Protein AF-A0A4R5UXA6-F1 (afdb_monomer)

InterPro domains:
  IPR000971 Globin [PF00042] (23-125)
  IPR000971 Globin [PS01033] (1-131)
  IPR009050 Globin-like superfamily [SSF46458] (7-128)
  IPR012292 Globin/Protoglobin [G3DSA:1.10.490.10] (4-131)
  IPR044399 Myoglobin-like, M family globin domain [cd01040] (6-126)

Mean predicted aligned error: 4.33 Å

Foldseek 3Di:
DPDLVLLVCLVVLLVLLLQLLVQLVVQLCVLPVVCVVVCPPVVVVVSVVSSVVLSQLSVCLVPPVSLLVSLVVVLVVCVVVVQALVSLVSSLVSSLRSLCVRCVVPDDPVNSVSSNVSSVVSSVSNSVVRD

Secondary structure (DSSP, 8-state):
----HHHHTHHHHHHHHHHHHHHHHHHHHHH-GGGGGGT-TTHHHHHHHHHHHHHHHHHTTT-HHHHHHHHHHHHHHHHTTT--HHHHHHHHHHHHHHHHHHHTTTS-HHHHHHHHHHHHHHHHHHHHT--

Solvent-accessible surface area (backbone atoms only — not comparable to full-atom values): 7141 Å² total; per-residue (Å²): 130,84,73,55,67,56,59,75,43,42,66,62,51,63,73,36,20,64,58,29,31,52,39,20,51,55,40,31,40,70,78,42,56,77,60,55,74,80,40,67,93,54,41,72,59,49,38,52,56,48,26,52,48,56,51,53,51,43,76,29,61,92,37,69,68,55,43,50,52,50,23,54,54,51,42,62,63,37,50,80,72,71,59,46,41,69,54,43,55,49,46,44,54,14,45,44,55,11,50,53,77,60,38,60,91,81,40,54,72,68,58,48,54,50,52,46,51,54,52,49,51,38,40,52,49,28,30,69,74,58,112

Sequence (131 aa):
MLTNDLCETLPLVFQNKARIADRFYQAMFRLAPETRAHFGGGFGEQKSVFAMLIVKIAQSAGNPDALEQIARHMVEVHRRHGISAADFRIAGRALREALESSLSEGLTVRQLARWTRVADTLIQRMIALSD

Organism: NCBI:txid2547397

Nearest PDB structures (foldseek):
  7dih-assembly2_B  TM=8.035E-01  e=3.024E-04  Aquifex aeolicus VF5
  3s1i-assembly1_A  TM=8.471E-01  e=6.696E-04  Methylacidiphilum infernorum V4
  7ohd-assembly2_B  TM=8.146E-01  e=6.063E-04  Mus musculus
  4mpm-assembly1_A  TM=7.819E-01  e=1.101E-03  Homo sapiens
  4hrr-assembly2_H  TM=6.651E-01  e=1.137E-02  Anadara inaequivalvis

Radius of gyration: 14.23 Å; Cα contacts (8 Å, |Δi|>4): 128; chains: 1; bounding box: 46×22×37 Å

pLDDT: mean 87.53, std 10.02, range [33.22, 96.62]

Structure (mmCIF, N/CA/C/O backbone):
data_AF-A0A4R5UXA6-F1
#
_entry.id   AF-A0A4R5UXA6-F1
#
loop_
_atom_site.group_PDB
_atom_site.id
_atom_site.type_symbol
_atom_site.label_atom_id
_atom_site.label_alt_id
_atom_site.label_comp_id
_atom_site.label_asym_id
_atom_site.label_entity_id
_atom_site.label_seq_id
_atom_site.pdbx_PDB_ins_code
_atom_site.Cartn_x
_atom_site.Cartn_y
_atom_site.Cartn_z
_atom_site.occupancy
_atom_site.B_iso_or_equiv
_atom_site.auth_seq_id
_atom_site.auth_comp_id
_atom_site.auth_asym_id
_atom_site.auth_atom_id
_atom_site.pdbx_PDB_model_num
ATOM 1 N N . MET A 1 1 ? -26.635 5.297 6.207 1.00 33.22 1 MET A N 1
ATOM 2 C CA . MET A 1 1 ? -25.353 5.871 5.748 1.00 33.22 1 MET A CA 1
ATOM 3 C C . MET A 1 1 ? -24.263 4.953 6.275 1.00 33.22 1 MET A C 1
ATOM 5 O O . MET A 1 1 ? -24.144 4.851 7.487 1.00 33.22 1 MET A O 1
ATOM 9 N N . LEU A 1 2 ? -23.582 4.176 5.426 1.00 40.97 2 LEU A N 1
ATOM 10 C CA . LEU A 1 2 ? -22.443 3.378 5.893 1.00 40.97 2 LEU A CA 1
ATOM 11 C C . LEU A 1 2 ? -21.360 4.381 6.286 1.00 40.97 2 LEU A C 1
ATOM 13 O O . LEU A 1 2 ? -20.796 5.036 5.411 1.00 40.97 2 LEU A O 1
ATOM 17 N N . THR A 1 3 ? -21.122 4.563 7.583 1.00 47.19 3 THR A N 1
ATOM 18 C CA . THR A 1 3 ? -19.903 5.222 8.043 1.00 47.19 3 THR A CA 1
ATOM 19 C C . THR A 1 3 ? -18.741 4.531 7.349 1.00 47.19 3 THR A C 1
ATOM 21 O O . THR A 1 3 ? -18.640 3.299 7.326 1.00 47.19 3 THR A O 1
ATOM 24 N N . ASN A 1 4 ? -17.901 5.316 6.681 1.00 66.56 4 ASN A N 1
ATOM 25 C CA . ASN A 1 4 ? -16.700 4.775 6.086 1.00 66.56 4 ASN A CA 1
ATOM 26 C C . ASN A 1 4 ? -15.747 4.450 7.239 1.00 66.56 4 ASN A C 1
ATOM 28 O O . ASN A 1 4 ? -14.958 5.304 7.618 1.00 66.56 4 ASN A O 1
ATOM 32 N N . ASP A 1 5 ? -15.852 3.255 7.830 1.00 74.00 5 ASP A N 1
ATOM 33 C CA . ASP A 1 5 ? -15.104 2.892 9.049 1.00 74.00 5 ASP A CA 1
ATOM 34 C C . ASP A 1 5 ? -13.580 3.060 8.897 1.00 74.00 5 ASP A C 1
ATOM 36 O O . ASP A 1 5 ? -12.873 3.250 9.878 1.00 74.00 5 ASP A O 1
ATOM 40 N N . LEU A 1 6 ? -13.074 3.083 7.660 1.00 77.94 6 LEU A N 1
ATOM 41 C CA . LEU A 1 6 ? -11.680 3.352 7.339 1.00 77.94 6 LEU A CA 1
ATOM 42 C C . LEU A 1 6 ? -11.318 4.822 7.559 1.00 77.94 6 LEU A C 1
ATOM 44 O O . LEU A 1 6 ? -10.214 5.098 8.026 1.00 77.94 6 LEU A O 1
ATOM 48 N N . CYS A 1 7 ? -12.240 5.758 7.318 1.00 79.31 7 CYS A N 1
ATOM 49 C CA . CYS A 1 7 ? -12.041 7.164 7.666 1.00 79.31 7 CYS A CA 1
ATOM 50 C C . CYS A 1 7 ? -11.817 7.342 9.171 1.00 79.31 7 CYS A C 1
ATOM 52 O O . CYS A 1 7 ? -10.964 8.128 9.571 1.00 79.31 7 CYS A O 1
ATOM 54 N N . GLU A 1 8 ? -12.524 6.583 10.010 1.00 83.94 8 GLU A N 1
ATOM 55 C CA . GLU A 1 8 ? -12.351 6.630 11.470 1.00 83.94 8 GLU A CA 1
ATOM 56 C C . GLU A 1 8 ? -10.962 6.123 11.892 1.00 83.94 8 GLU A C 1
ATOM 58 O O . GLU A 1 8 ? -10.406 6.575 12.889 1.00 83.94 8 GLU A O 1
ATOM 63 N N . THR A 1 9 ? -10.350 5.245 11.090 1.00 87.75 9 THR A N 1
ATOM 64 C CA . THR A 1 9 ? -8.985 4.745 11.322 1.00 87.75 9 THR A CA 1
ATOM 65 C C . THR A 1 9 ? -7.877 5.666 10.802 1.00 87.75 9 THR A C 1
ATOM 67 O O . THR A 1 9 ? -6.702 5.409 11.073 1.00 87.75 9 THR A O 1
ATOM 70 N N . LEU A 1 10 ? -8.215 6.745 10.077 1.00 85.06 10 LEU A N 1
ATOM 71 C CA . LEU A 1 10 ? -7.238 7.664 9.476 1.00 85.06 10 LEU A CA 1
ATOM 72 C C . LEU A 1 10 ? -6.209 8.204 10.475 1.00 85.06 10 LEU A C 1
ATOM 74 O O . LEU A 1 10 ? -5.025 8.183 10.131 1.00 85.06 10 LEU A O 1
ATOM 78 N N . PRO A 1 11 ? -6.584 8.657 11.691 1.00 88.81 11 PRO A N 1
ATOM 79 C CA . PRO A 1 11 ? -5.605 9.168 12.643 1.00 88.81 11 PRO A CA 1
ATOM 80 C C . PRO A 1 11 ? -4.575 8.106 13.040 1.00 88.81 11 PRO A C 1
ATOM 82 O O . PRO A 1 11 ? -3.378 8.387 13.037 1.00 88.81 11 PRO A O 1
ATOM 85 N N . LEU A 1 12 ? -5.018 6.871 13.301 1.00 89.94 12 LEU A N 1
ATOM 86 C CA . LEU A 1 12 ? -4.130 5.762 13.657 1.00 89.94 12 LEU A CA 1
ATOM 87 C C . LEU A 1 12 ? -3.186 5.413 12.500 1.00 89.94 12 LEU A C 1
ATOM 89 O O . LEU A 1 12 ? -1.983 5.235 12.702 1.00 89.94 12 LEU A O 1
ATOM 93 N N . VAL A 1 13 ? -3.714 5.337 11.279 1.00 87.69 13 VAL A N 1
ATOM 94 C CA . VAL A 1 13 ? -2.914 5.033 10.084 1.00 87.69 13 VAL A CA 1
ATOM 95 C C . VAL A 1 13 ? -1.900 6.143 9.822 1.00 87.69 13 VAL A C 1
ATOM 97 O O . VAL A 1 13 ? -0.735 5.866 9.544 1.00 87.69 13 VAL A O 1
ATOM 100 N N . PHE A 1 14 ? -2.299 7.405 9.985 1.00 86.00 14 PHE A N 1
ATOM 101 C CA . PHE A 1 14 ? -1.406 8.549 9.846 1.00 86.00 14 PHE A CA 1
ATOM 102 C C . PHE A 1 14 ? -0.289 8.557 10.900 1.00 86.00 14 PHE A C 1
ATOM 104 O O . PHE A 1 14 ? 0.859 8.876 10.574 1.00 86.00 14 PHE A O 1
ATOM 111 N N . GLN A 1 15 ? -0.596 8.194 12.149 1.00 90.50 15 GLN A N 1
ATOM 112 C CA . GLN A 1 15 ? 0.398 8.045 13.218 1.00 90.50 15 GLN A CA 1
ATOM 113 C C . GLN A 1 15 ? 1.396 6.920 12.908 1.00 90.50 15 GLN A C 1
ATOM 115 O O . GLN A 1 15 ? 2.591 7.074 13.145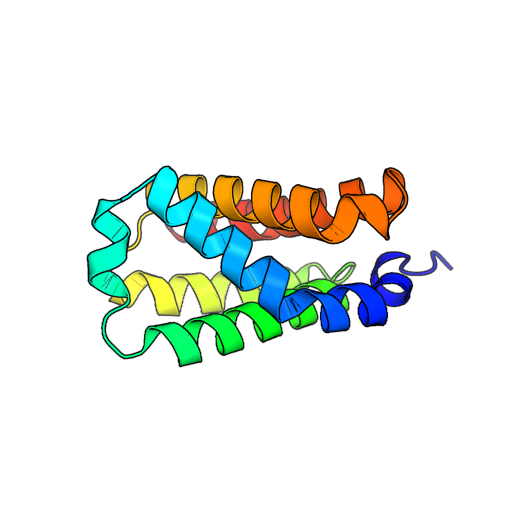 1.00 90.50 15 GLN A O 1
ATOM 120 N N . ASN A 1 16 ? 0.930 5.826 12.298 1.00 91.50 16 ASN A N 1
ATOM 121 C CA . ASN A 1 16 ? 1.753 4.658 11.979 1.00 91.50 16 ASN A CA 1
ATOM 122 C C . ASN A 1 16 ? 2.376 4.683 10.573 1.00 91.50 16 ASN A C 1
ATOM 124 O O . ASN A 1 16 ? 3.088 3.751 10.212 1.00 91.50 16 ASN A O 1
ATOM 128 N N . LYS A 1 17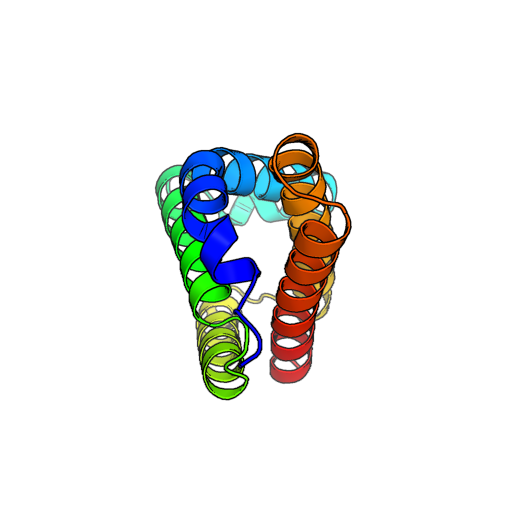 ? 2.172 5.736 9.772 1.00 88.25 17 LYS A N 1
ATOM 129 C CA . LYS A 1 17 ? 2.577 5.779 8.352 1.00 88.25 17 LYS A CA 1
ATOM 130 C C . LYS A 1 17 ? 4.065 5.481 8.106 1.00 88.25 17 LYS A C 1
ATOM 132 O O . LYS A 1 17 ? 4.397 4.775 7.158 1.00 88.25 17 LYS A O 1
ATOM 137 N N . ALA A 1 18 ? 4.951 5.961 8.983 1.00 88.69 18 ALA A N 1
ATOM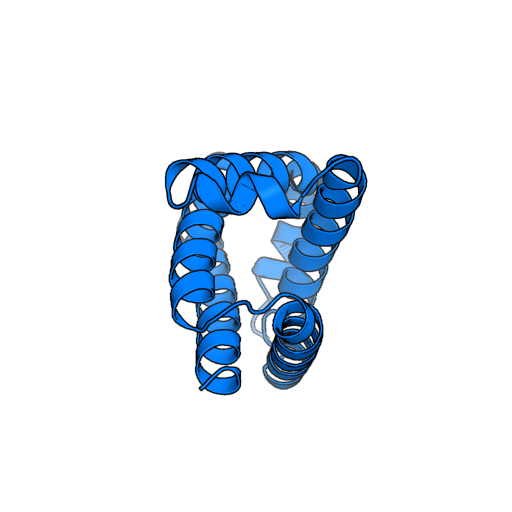 138 C CA . ALA A 1 18 ? 6.387 5.693 8.895 1.00 88.69 18 ALA A CA 1
ATOM 139 C C . ALA A 1 18 ? 6.707 4.223 9.212 1.00 88.69 18 ALA A C 1
ATOM 141 O O . ALA A 1 18 ? 7.422 3.573 8.455 1.00 88.69 18 ALA A O 1
ATOM 142 N N . ARG A 1 19 ? 6.089 3.670 10.266 1.00 92.12 19 ARG A N 1
ATOM 143 C CA . ARG A 1 19 ? 6.191 2.246 10.623 1.00 92.12 19 ARG A CA 1
ATOM 144 C C . ARG A 1 19 ? 5.684 1.353 9.487 1.00 92.12 19 ARG A C 1
ATOM 146 O O . ARG A 1 19 ? 6.353 0.383 9.150 1.00 92.12 19 ARG A O 1
ATOM 153 N N . ILE A 1 20 ? 4.557 1.702 8.862 1.00 93.38 20 ILE A N 1
ATOM 154 C CA . ILE A 1 20 ? 4.013 0.980 7.701 1.00 93.38 20 ILE A CA 1
ATOM 155 C C . ILE A 1 20 ? 5.019 0.999 6.544 1.00 93.38 20 ILE A C 1
ATOM 157 O O . ILE A 1 20 ? 5.313 -0.054 5.984 1.00 93.38 20 ILE A O 1
ATOM 161 N N . ALA A 1 21 ? 5.584 2.164 6.207 1.00 91.75 21 ALA A N 1
ATOM 162 C CA . ALA A 1 21 ? 6.585 2.278 5.146 1.00 91.75 21 ALA A CA 1
ATOM 163 C C . ALA A 1 21 ? 7.841 1.440 5.443 1.00 91.75 21 ALA A C 1
ATOM 165 O O . ALA A 1 21 ? 8.315 0.701 4.580 1.00 91.75 21 ALA A O 1
ATOM 166 N N . ASP A 1 22 ? 8.355 1.495 6.672 1.00 92.38 22 ASP A N 1
ATOM 167 C CA . ASP A 1 22 ? 9.512 0.700 7.083 1.00 92.38 22 ASP A CA 1
ATOM 168 C C . ASP A 1 22 ? 9.243 -0.801 6.976 1.00 92.38 22 ASP A C 1
ATOM 170 O O . ASP A 1 22 ? 10.054 -1.532 6.402 1.00 92.38 22 ASP A O 1
ATOM 174 N N . ARG A 1 23 ? 8.092 -1.265 7.477 1.00 95.12 23 ARG A N 1
ATOM 175 C CA . ARG A 1 23 ? 7.693 -2.676 7.394 1.00 95.12 23 ARG A CA 1
ATOM 176 C C . ARG A 1 23 ? 7.489 -3.126 5.952 1.00 95.12 23 ARG A C 1
ATOM 178 O O . ARG A 1 23 ? 7.920 -4.223 5.609 1.00 95.12 23 ARG A O 1
ATOM 185 N N . PHE A 1 24 ? 6.916 -2.272 5.105 1.00 95.06 24 PHE A N 1
ATOM 186 C CA . PHE A 1 24 ? 6.752 -2.547 3.680 1.00 95.06 24 PHE A CA 1
ATOM 187 C C . PHE A 1 24 ? 8.100 -2.798 3.009 1.00 95.06 24 PHE A C 1
ATOM 189 O O . PHE A 1 24 ? 8.293 -3.849 2.404 1.00 95.06 24 PHE A O 1
ATOM 196 N N . TYR A 1 25 ? 9.065 -1.890 3.165 1.00 93.19 25 TYR A N 1
ATOM 197 C CA . TYR A 1 25 ? 10.370 -2.069 2.534 1.00 93.19 25 TYR A CA 1
ATOM 198 C C . TYR A 1 25 ? 11.182 -3.213 3.145 1.00 93.19 25 TYR A C 1
ATOM 200 O O . TYR A 1 25 ? 11.876 -3.919 2.416 1.00 93.19 25 TYR A O 1
ATOM 208 N N . GLN A 1 26 ? 11.078 -3.447 4.458 1.00 94.31 26 GLN A N 1
ATOM 209 C CA . GLN A 1 26 ? 11.675 -4.626 5.093 1.00 94.31 26 GLN A CA 1
ATOM 210 C C . GLN A 1 26 ? 11.138 -5.922 4.472 1.00 94.31 26 GLN A C 1
ATOM 212 O O . GLN A 1 26 ? 11.928 -6.792 4.104 1.00 94.31 26 GLN A O 1
ATOM 217 N N . ALA A 1 27 ? 9.815 -6.041 4.320 1.00 96.19 27 ALA A N 1
ATOM 218 C CA . ALA A 1 27 ? 9.179 -7.207 3.716 1.00 96.19 27 ALA A CA 1
ATOM 219 C C . ALA A 1 27 ? 9.520 -7.334 2.225 1.00 96.19 27 ALA A C 1
ATOM 221 O O . ALA A 1 27 ? 9.924 -8.405 1.778 1.00 96.19 27 ALA A O 1
ATOM 222 N N . MET A 1 28 ? 9.448 -6.242 1.463 1.00 94.56 28 MET A N 1
ATOM 223 C CA . MET A 1 28 ? 9.753 -6.232 0.032 1.00 94.56 28 MET A CA 1
ATOM 224 C C . MET A 1 28 ? 11.195 -6.665 -0.235 1.00 94.56 28 MET A C 1
ATOM 226 O O . MET A 1 28 ? 11.424 -7.551 -1.047 1.00 94.56 28 MET A O 1
ATOM 230 N N . PHE A 1 29 ? 12.164 -6.134 0.511 1.00 93.81 29 PHE A N 1
ATOM 231 C CA . PHE A 1 29 ? 13.568 -6.513 0.357 1.00 93.81 29 PHE A CA 1
ATOM 232 C C . PHE A 1 29 ? 13.912 -7.896 0.905 1.00 93.81 29 PHE A C 1
ATOM 234 O O . PHE A 1 29 ? 14.967 -8.435 0.585 1.00 93.81 29 PHE A O 1
ATOM 241 N N . ARG A 1 30 ? 13.065 -8.468 1.761 1.00 96.12 30 ARG A N 1
ATOM 242 C CA . ARG A 1 30 ? 13.176 -9.872 2.163 1.00 96.12 30 ARG A CA 1
ATOM 243 C C . ARG A 1 30 ? 12.637 -10.796 1.069 1.00 96.12 30 ARG A C 1
ATOM 245 O O . ARG A 1 30 ? 13.192 -11.867 0.867 1.00 96.12 30 ARG A O 1
ATOM 252 N N . LEU A 1 31 ? 11.563 -10.389 0.390 1.00 95.44 31 LEU A N 1
ATOM 253 C CA . LEU A 1 31 ? 10.907 -11.160 -0.669 1.00 95.44 31 LEU A CA 1
ATOM 254 C C . LEU A 1 31 ? 11.605 -11.041 -2.035 1.00 95.44 31 LEU A C 1
ATOM 256 O O . LEU A 1 31 ? 11.533 -11.985 -2.813 1.00 95.44 31 LEU A O 1
ATOM 260 N N . ALA A 1 32 ? 12.248 -9.905 -2.311 1.00 93.12 32 ALA A N 1
ATOM 261 C CA . ALA A 1 32 ? 12.964 -9.593 -3.551 1.00 93.12 32 ALA A CA 1
ATOM 262 C C . ALA A 1 32 ? 14.201 -8.719 -3.246 1.00 93.12 32 ALA A C 1
ATOM 264 O O . ALA A 1 32 ? 14.157 -7.492 -3.409 1.00 93.12 32 ALA A O 1
ATOM 265 N N . PRO A 1 33 ? 15.292 -9.300 -2.710 1.00 92.62 33 PRO A N 1
ATOM 266 C CA . PRO A 1 33 ? 16.478 -8.560 -2.264 1.00 92.62 33 PRO A CA 1
ATOM 267 C C . PRO A 1 33 ? 17.135 -7.686 -3.337 1.00 92.62 33 PRO A C 1
ATOM 269 O O . PRO A 1 33 ? 17.655 -6.614 -3.021 1.00 92.62 33 PRO A O 1
ATOM 272 N N . GLU A 1 34 ? 17.078 -8.114 -4.596 1.00 89.25 34 GLU A N 1
ATOM 273 C CA . GLU A 1 34 ? 17.580 -7.408 -5.774 1.00 89.25 34 GLU A CA 1
ATOM 274 C C . GLU A 1 34 ? 16.955 -6.018 -5.941 1.00 89.25 34 GLU A C 1
ATOM 276 O O . GLU A 1 34 ? 17.627 -5.085 -6.384 1.00 89.25 34 GLU A O 1
ATOM 281 N N . THR A 1 35 ? 15.714 -5.829 -5.476 1.00 87.19 35 THR A N 1
ATOM 282 C CA . THR A 1 35 ? 15.011 -4.547 -5.606 1.00 87.19 35 THR A CA 1
ATOM 283 C C . THR A 1 35 ? 15.659 -3.423 -4.798 1.00 87.19 35 THR A C 1
ATOM 285 O O . THR A 1 35 ? 15.448 -2.252 -5.111 1.00 87.19 35 THR A O 1
ATOM 288 N N . ARG A 1 36 ? 16.502 -3.740 -3.800 1.00 86.25 36 ARG A N 1
ATOM 289 C CA . ARG A 1 36 ? 17.265 -2.746 -3.019 1.00 86.25 36 ARG A CA 1
ATOM 290 C C . ARG A 1 36 ? 18.092 -1.818 -3.900 1.00 86.25 36 ARG A C 1
ATOM 292 O O . ARG A 1 36 ? 18.212 -0.636 -3.579 1.00 86.25 36 ARG A O 1
ATOM 299 N N . ALA A 1 37 ? 18.630 -2.338 -5.004 1.00 85.56 37 ALA A N 1
ATOM 300 C CA . ALA A 1 37 ? 19.471 -1.574 -5.918 1.00 85.56 37 AL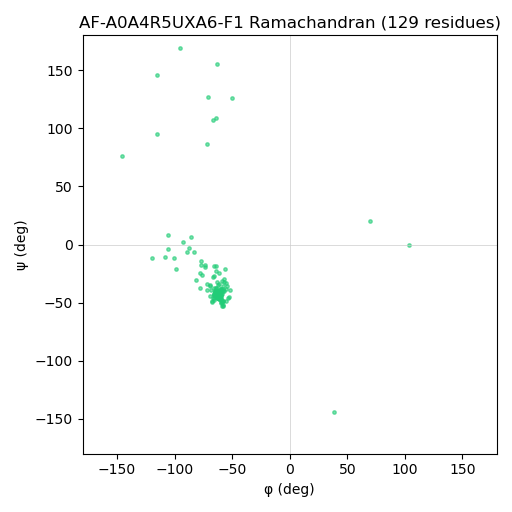A A CA 1
ATOM 301 C C . ALA A 1 37 ? 18.734 -0.376 -6.546 1.00 85.56 37 ALA A C 1
ATOM 303 O O . ALA A 1 37 ? 19.373 0.614 -6.894 1.00 85.56 37 ALA A O 1
ATOM 304 N N . HIS A 1 38 ? 17.399 -0.418 -6.630 1.00 80.88 38 HIS A N 1
ATOM 305 C CA . HIS A 1 38 ? 16.600 0.663 -7.211 1.00 80.88 38 HIS A CA 1
ATOM 306 C C . HIS A 1 38 ? 16.416 1.876 -6.290 1.00 80.88 38 HIS A C 1
ATOM 308 O O . HIS A 1 38 ? 16.045 2.942 -6.773 1.00 80.88 38 HIS A O 1
ATOM 314 N N . PHE A 1 39 ? 16.656 1.745 -4.979 1.00 79.62 39 PHE A N 1
ATOM 315 C CA . PHE A 1 39 ? 16.255 2.774 -4.008 1.00 79.62 39 PHE A CA 1
ATOM 316 C C . PHE A 1 39 ? 17.380 3.709 -3.540 1.00 79.62 39 PHE A C 1
ATOM 318 O O . PHE A 1 39 ? 17.072 4.754 -2.971 1.00 79.62 39 PHE A O 1
ATOM 325 N N . GLY A 1 40 ? 18.649 3.395 -3.840 1.00 75.00 40 GLY A N 1
ATOM 326 C CA . GLY A 1 40 ? 19.808 4.299 -3.738 1.00 75.00 40 GLY A CA 1
ATOM 327 C C . GLY A 1 40 ? 19.836 5.264 -2.535 1.00 75.00 40 GLY A C 1
ATOM 328 O O . GLY A 1 40 ? 19.420 4.932 -1.427 1.00 75.00 40 GLY A O 1
ATOM 329 N N . GLY A 1 41 ? 20.343 6.485 -2.755 1.00 68.75 41 GLY A N 1
ATOM 330 C CA . GLY A 1 41 ? 20.402 7.548 -1.736 1.00 68.75 41 GLY A CA 1
ATOM 331 C C . GLY A 1 41 ? 19.068 8.264 -1.464 1.00 68.75 41 GLY A C 1
ATOM 332 O O . GLY A 1 41 ? 18.940 8.940 -0.448 1.00 68.75 41 GLY A O 1
ATOM 333 N N . GLY A 1 42 ? 18.059 8.092 -2.329 1.00 73.38 42 GLY A N 1
ATOM 334 C CA . GLY A 1 42 ? 16.727 8.714 -2.212 1.00 73.38 42 GLY A CA 1
ATOM 335 C C . GLY A 1 42 ? 15.734 7.940 -1.335 1.00 73.38 42 GLY A C 1
ATOM 336 O O . GLY A 1 42 ? 14.555 8.281 -1.257 1.00 73.38 42 GLY A O 1
ATOM 337 N N . PHE A 1 43 ? 16.181 6.878 -0.665 1.00 76.25 43 PHE A N 1
ATOM 338 C CA . PHE A 1 43 ? 15.291 5.938 0.009 1.00 76.25 43 PHE A CA 1
ATOM 339 C C . PHE A 1 43 ? 14.453 6.557 1.145 1.00 76.25 43 PHE A C 1
ATOM 341 O O . PHE A 1 43 ? 13.294 6.185 1.337 1.00 76.25 43 PHE A O 1
ATOM 348 N N . GLY A 1 44 ? 15.004 7.525 1.884 1.00 77.06 44 GLY A N 1
ATOM 349 C CA . GLY A 1 44 ? 14.271 8.229 2.944 1.00 77.06 44 GLY A CA 1
ATOM 350 C C . GLY A 1 44 ? 13.099 9.066 2.415 1.00 77.06 44 GLY A C 1
ATOM 351 O O . GLY A 1 44 ? 12.010 9.058 2.996 1.00 77.06 44 GLY A O 1
ATOM 352 N N . GLU A 1 45 ? 13.291 9.734 1.277 1.00 78.75 45 GLU A N 1
ATOM 353 C CA . GLU A 1 45 ? 12.239 10.496 0.597 1.00 78.75 45 GLU A CA 1
ATOM 354 C C . GLU A 1 45 ? 11.145 9.557 0.078 1.00 78.75 45 GLU A C 1
ATOM 356 O O . GLU A 1 45 ? 9.956 9.785 0.316 1.00 78.75 45 GLU A O 1
ATOM 361 N N . GLN A 1 46 ? 11.542 8.423 -0.505 1.00 80.12 46 GLN A N 1
ATOM 362 C CA . GLN A 1 46 ? 10.606 7.422 -1.007 1.00 80.12 46 GLN A CA 1
ATOM 363 C C . GLN A 1 46 ? 9.702 6.843 0.097 1.00 80.12 46 GLN A C 1
ATOM 365 O O . GLN A 1 46 ? 8.504 6.649 -0.121 1.00 80.12 46 GLN A O 1
ATOM 370 N N . LYS A 1 47 ? 10.230 6.613 1.307 1.00 79.44 47 LYS A N 1
ATOM 371 C CA . LYS A 1 47 ? 9.409 6.187 2.458 1.00 79.44 47 LYS A CA 1
ATOM 372 C C . LYS A 1 47 ? 8.328 7.201 2.805 1.00 79.44 47 LYS A C 1
ATOM 374 O O . LYS A 1 47 ? 7.209 6.816 3.138 1.00 79.44 47 LYS A O 1
ATOM 379 N N . SER A 1 48 ? 8.653 8.487 2.703 1.00 77.69 48 SER A N 1
ATOM 380 C CA . SER A 1 48 ? 7.695 9.560 2.950 1.00 77.69 48 SER A CA 1
ATOM 381 C C . SER A 1 48 ? 6.616 9.561 1.868 1.00 77.69 48 SER A C 1
ATOM 383 O O . SER A 1 48 ? 5.433 9.500 2.192 1.00 77.69 48 SER A O 1
ATOM 385 N N . VAL A 1 49 ? 6.994 9.511 0.586 1.00 82.50 49 VAL A N 1
ATOM 386 C CA . VAL A 1 49 ? 6.044 9.405 -0.541 1.00 82.50 49 VAL A CA 1
ATOM 387 C C . VAL A 1 49 ? 5.087 8.223 -0.360 1.00 82.50 49 VAL A C 1
ATOM 389 O O . VAL A 1 49 ? 3.869 8.379 -0.482 1.00 82.50 49 VAL A O 1
ATOM 392 N N . PHE A 1 50 ? 5.617 7.058 0.010 1.00 84.88 50 PHE A N 1
ATOM 393 C CA . PHE A 1 50 ? 4.816 5.867 0.270 1.00 84.88 50 PHE A CA 1
ATOM 394 C C . PHE A 1 50 ? 3.848 6.057 1.445 1.00 84.88 50 PHE A C 1
ATOM 396 O O . PHE A 1 50 ? 2.670 5.716 1.350 1.00 84.88 50 PHE A O 1
ATOM 403 N N . ALA A 1 51 ? 4.310 6.657 2.540 1.00 79.25 51 ALA A N 1
ATOM 404 C CA . ALA A 1 51 ? 3.470 6.964 3.690 1.00 79.25 51 ALA A CA 1
ATOM 405 C C . ALA A 1 51 ? 2.274 7.867 3.319 1.00 79.25 51 ALA A C 1
ATOM 407 O O . ALA A 1 51 ? 1.156 7.623 3.778 1.00 79.25 51 ALA A O 1
ATOM 408 N N . MET A 1 52 ? 2.470 8.866 2.452 1.00 77.94 52 MET A N 1
ATOM 409 C CA . MET A 1 52 ? 1.369 9.695 1.942 1.00 77.94 52 MET A CA 1
ATOM 410 C C . MET A 1 52 ? 0.428 8.924 1.008 1.00 77.94 52 MET A C 1
ATOM 412 O O . MET A 1 52 ? -0.784 9.146 1.055 1.00 77.94 52 MET A O 1
ATOM 416 N N . LEU A 1 53 ? 0.944 7.993 0.199 1.00 85.12 53 LEU A N 1
ATOM 417 C CA . LEU A 1 53 ? 0.108 7.125 -0.634 1.00 85.12 53 LEU A CA 1
ATOM 418 C C . LEU A 1 53 ? -0.859 6.290 0.219 1.00 85.12 53 LEU A C 1
ATOM 420 O O . LEU A 1 53 ? -2.041 6.217 -0.109 1.00 85.12 53 LEU A O 1
ATOM 424 N N . ILE A 1 54 ? -0.397 5.730 1.342 1.00 82.88 54 ILE A N 1
ATOM 425 C CA . ILE A 1 54 ? -1.250 4.971 2.275 1.00 82.88 54 ILE A CA 1
ATOM 426 C C . ILE A 1 54 ? -2.404 5.833 2.804 1.00 82.88 54 ILE A C 1
ATOM 428 O O . ILE A 1 54 ? -3.549 5.381 2.836 1.00 82.88 54 ILE A O 1
ATOM 432 N N . VAL A 1 55 ? -2.137 7.095 3.150 1.00 79.56 55 VAL A N 1
ATOM 433 C CA . VAL A 1 55 ? -3.177 8.043 3.588 1.00 79.56 55 VAL A CA 1
ATOM 434 C C . VAL A 1 55 ? -4.163 8.348 2.456 1.00 79.56 55 VAL A C 1
ATOM 436 O O . VAL A 1 55 ? -5.372 8.367 2.679 1.00 79.56 55 VAL A O 1
ATOM 439 N N . LYS A 1 56 ? -3.681 8.532 1.223 1.00 82.50 56 LYS A N 1
ATOM 440 C CA . LYS A 1 56 ? -4.543 8.784 0.058 1.00 82.50 56 LYS A CA 1
ATOM 441 C C . LYS A 1 56 ? -5.458 7.594 -0.254 1.00 82.50 56 LYS A C 1
ATOM 443 O O . LYS A 1 56 ? -6.633 7.784 -0.568 1.00 82.50 56 LYS A O 1
ATOM 448 N N . ILE A 1 57 ? -4.943 6.370 -0.134 1.00 82.12 57 ILE A N 1
ATOM 449 C CA . ILE A 1 57 ? -5.724 5.132 -0.279 1.00 82.12 57 ILE A CA 1
ATOM 450 C C . ILE A 1 57 ? -6.842 5.086 0.766 1.00 82.12 57 ILE A C 1
ATOM 452 O O . ILE A 1 57 ? -7.991 4.812 0.428 1.00 82.12 57 ILE A O 1
ATOM 456 N N . ALA A 1 58 ? -6.518 5.427 2.014 1.00 77.12 58 ALA A N 1
ATOM 457 C CA . ALA A 1 58 ? -7.468 5.507 3.118 1.00 77.12 58 ALA A CA 1
ATOM 458 C C . ALA A 1 58 ? -8.644 6.449 2.819 1.00 77.12 58 ALA A C 1
ATOM 460 O O . ALA A 1 58 ? -9.806 6.088 2.986 1.00 77.12 58 ALA A O 1
ATOM 461 N N . GLN A 1 59 ? -8.330 7.655 2.338 1.00 77.62 59 GLN A N 1
ATOM 462 C CA . GLN A 1 59 ? -9.312 8.682 1.983 1.00 77.62 59 GLN A CA 1
ATOM 463 C C . GLN A 1 59 ? -10.168 8.271 0.780 1.00 77.62 59 GLN A C 1
ATOM 465 O O . GLN A 1 59 ? -11.315 8.689 0.660 1.00 77.62 59 GLN A O 1
ATOM 470 N N . SER A 1 60 ? -9.615 7.432 -0.095 1.00 78.62 60 SER A N 1
ATOM 471 C CA . SER A 1 60 ? -10.288 6.925 -1.292 1.00 78.62 60 SER A CA 1
ATOM 472 C C . SER A 1 60 ? -11.103 5.658 -1.023 1.00 78.62 60 SER A C 1
ATOM 474 O O . SER A 1 60 ? -11.754 5.141 -1.930 1.00 78.62 60 SER A O 1
ATOM 476 N N . ALA A 1 61 ? -11.082 5.126 0.202 1.00 69.81 61 ALA A N 1
ATOM 477 C CA . ALA A 1 61 ? -11.772 3.892 0.532 1.00 69.81 61 ALA A CA 1
ATOM 478 C C . ALA A 1 61 ? -13.290 4.067 0.377 1.00 69.81 61 ALA A C 1
ATOM 480 O O . ALA A 1 61 ? -13.924 4.759 1.158 1.00 69.81 61 ALA A O 1
ATOM 481 N N . GLY A 1 62 ? -13.888 3.451 -0.641 1.00 72.75 62 GLY A N 1
ATOM 482 C CA . GLY A 1 62 ? -15.302 3.652 -0.989 1.00 72.75 62 GLY A CA 1
ATOM 483 C C . GLY A 1 62 ? -15.535 4.541 -2.213 1.00 72.75 62 GLY A C 1
ATOM 484 O O . GLY A 1 62 ? -16.681 4.699 -2.616 1.00 72.75 62 GLY A O 1
ATOM 485 N N . ASN A 1 63 ? -14.473 5.055 -2.838 1.00 84.88 63 ASN A N 1
ATOM 486 C CA . ASN A 1 63 ? -14.512 5.692 -4.149 1.00 84.88 63 ASN A CA 1
ATOM 487 C C . ASN A 1 63 ? -13.685 4.857 -5.154 1.00 84.88 63 ASN A C 1
ATOM 489 O O . ASN A 1 63 ? -12.460 5.002 -5.215 1.00 84.88 63 ASN A O 1
ATOM 493 N N . PRO A 1 64 ? -14.332 3.957 -5.921 1.00 84.62 64 PRO A N 1
ATOM 494 C CA . PRO A 1 64 ? -13.652 3.114 -6.904 1.00 84.62 64 PRO A CA 1
ATOM 495 C C . PRO A 1 64 ? -12.889 3.909 -7.970 1.00 84.62 64 PRO A C 1
ATOM 497 O O . PRO A 1 64 ? -11.770 3.533 -8.313 1.00 84.62 64 PRO A O 1
ATOM 500 N N . ASP A 1 65 ? -13.442 5.033 -8.434 1.00 89.44 65 ASP A N 1
ATOM 501 C CA . ASP A 1 65 ? -12.812 5.873 -9.460 1.00 89.44 65 ASP A CA 1
ATOM 502 C C . ASP A 1 65 ? -11.515 6.507 -8.945 1.00 89.44 65 ASP A C 1
ATOM 504 O O . ASP A 1 65 ? -10.516 6.579 -9.663 1.00 89.44 65 ASP A O 1
ATOM 508 N N . ALA A 1 66 ? -11.489 6.913 -7.672 1.00 88.88 66 ALA A N 1
ATOM 509 C CA . ALA A 1 66 ? -10.279 7.432 -7.041 1.00 88.88 66 ALA A CA 1
ATOM 510 C C . ALA A 1 66 ? -9.183 6.358 -6.930 1.00 88.88 66 ALA A C 1
ATOM 512 O O . ALA A 1 66 ? -8.017 6.639 -7.218 1.00 88.88 66 ALA A O 1
ATOM 513 N N . LEU A 1 67 ? -9.539 5.120 -6.564 1.00 89.12 67 LEU A N 1
ATOM 514 C CA . LEU A 1 67 ? -8.586 4.002 -6.536 1.00 89.12 67 LEU A CA 1
ATOM 515 C C . LEU A 1 67 ? -8.053 3.667 -7.934 1.00 89.12 67 LEU A C 1
ATOM 517 O O . LEU A 1 67 ? -6.855 3.430 -8.084 1.00 89.12 67 LEU A O 1
ATOM 521 N N . GLU A 1 68 ? -8.907 3.704 -8.957 1.00 92.88 68 GLU A N 1
ATOM 522 C CA . GLU A 1 68 ? -8.509 3.484 -10.350 1.00 92.88 68 GLU A CA 1
ATOM 523 C C . GLU A 1 68 ? -7.512 4.549 -10.834 1.00 92.88 68 GLU A C 1
ATOM 525 O O . GLU A 1 68 ? -6.496 4.223 -11.451 1.00 92.88 68 GLU A O 1
ATOM 530 N N . GLN A 1 69 ? -7.750 5.825 -10.518 1.00 93.50 69 GLN A N 1
ATOM 531 C CA . GLN A 1 69 ? -6.824 6.910 -10.861 1.00 93.50 69 GLN A CA 1
ATOM 532 C C . GLN A 1 69 ? -5.468 6.755 -10.161 1.00 93.50 69 GLN A C 1
ATOM 534 O O . GLN A 1 69 ? -4.425 6.976 -10.781 1.00 93.50 69 GLN A O 1
ATOM 539 N N . ILE A 1 70 ? -5.466 6.343 -8.887 1.00 92.31 70 ILE A N 1
ATOM 540 C CA . ILE A 1 70 ? -4.230 6.036 -8.154 1.00 92.31 70 ILE A CA 1
ATOM 541 C C . ILE A 1 70 ? -3.488 4.884 -8.838 1.00 92.31 70 ILE A C 1
ATOM 543 O O . ILE A 1 70 ? -2.289 5.012 -9.081 1.00 92.31 70 ILE A O 1
ATOM 547 N N . ALA A 1 71 ? -4.181 3.798 -9.195 1.00 94.38 71 ALA A N 1
ATOM 548 C CA . ALA A 1 71 ? -3.576 2.648 -9.863 1.00 94.38 71 ALA A CA 1
ATOM 549 C C . ALA A 1 71 ? -2.895 3.046 -11.182 1.00 94.38 71 ALA A C 1
ATOM 551 O O . ALA A 1 71 ? -1.724 2.730 -11.388 1.00 94.38 71 ALA A O 1
ATOM 552 N N . ARG A 1 72 ? -3.589 3.805 -12.040 1.00 95.19 72 ARG A N 1
ATOM 553 C CA . ARG A 1 72 ? -3.050 4.289 -13.326 1.00 95.19 72 ARG A CA 1
ATOM 554 C C . ARG A 1 72 ? -1.812 5.153 -13.150 1.00 95.19 72 ARG A C 1
ATOM 556 O O . ARG A 1 72 ? -0.819 4.948 -13.842 1.00 95.19 72 ARG A O 1
ATOM 563 N N . HIS A 1 73 ? -1.863 6.099 -12.214 1.00 93.31 73 HIS A N 1
ATOM 564 C CA . HIS A 1 73 ? -0.719 6.955 -11.924 1.00 93.31 73 HIS A CA 1
ATOM 565 C C . HIS A 1 73 ? 0.484 6.137 -11.442 1.00 93.31 73 HIS A C 1
ATOM 567 O O . HIS A 1 73 ? 1.597 6.332 -11.925 1.00 93.31 73 HIS A O 1
ATOM 573 N N . MET A 1 74 ? 0.254 5.192 -10.527 1.00 92.56 74 MET A N 1
ATOM 574 C CA . MET A 1 74 ? 1.310 4.332 -10.002 1.00 92.56 74 MET A CA 1
ATOM 575 C C . MET A 1 74 ? 1.940 3.480 -11.102 1.00 92.56 74 MET A C 1
ATOM 577 O O . MET A 1 74 ? 3.164 3.440 -11.187 1.00 92.56 74 MET A O 1
ATOM 581 N N . VAL A 1 75 ? 1.142 2.857 -11.971 1.00 94.62 75 VAL A N 1
ATOM 582 C CA . VAL A 1 75 ? 1.666 2.068 -13.095 1.00 94.62 75 VAL A CA 1
ATOM 583 C C . VAL A 1 75 ? 2.509 2.926 -14.033 1.00 94.62 75 VAL A C 1
ATOM 585 O O . VAL A 1 75 ? 3.623 2.530 -14.350 1.00 94.62 75 VAL A O 1
ATOM 588 N N . GLU A 1 76 ? 2.060 4.125 -14.414 1.00 94.12 76 GLU A N 1
ATOM 589 C CA . GLU A 1 76 ? 2.851 5.001 -15.294 1.00 94.12 76 GLU A CA 1
ATOM 590 C C . GLU A 1 76 ? 4.191 5.413 -14.663 1.00 94.12 76 GLU A C 1
ATOM 592 O O . GLU A 1 76 ? 5.219 5.413 -15.343 1.00 94.12 76 GLU A O 1
ATOM 597 N N . VAL A 1 77 ? 4.215 5.708 -13.359 1.00 89.88 77 VAL A N 1
ATOM 598 C CA . VAL A 1 77 ? 5.468 5.996 -12.640 1.00 89.88 77 VAL A CA 1
ATOM 599 C C . VAL A 1 77 ? 6.393 4.774 -12.643 1.00 89.88 77 VAL A C 1
ATOM 601 O O . VAL A 1 77 ? 7.576 4.895 -12.948 1.00 89.88 77 VAL A O 1
ATOM 604 N N . HIS A 1 78 ? 5.861 3.587 -12.350 1.00 91.12 78 HIS A N 1
ATOM 605 C CA . HIS A 1 78 ? 6.648 2.359 -12.202 1.00 91.12 78 HIS A CA 1
ATOM 606 C C . HIS A 1 78 ? 7.094 1.761 -13.545 1.00 91.12 78 HIS A C 1
ATOM 608 O O . HIS A 1 78 ? 8.152 1.135 -13.616 1.00 91.12 78 HIS A O 1
ATOM 614 N N . ARG A 1 79 ? 6.361 2.024 -14.633 1.00 90.44 79 ARG A N 1
ATOM 615 C CA . ARG A 1 79 ? 6.717 1.605 -15.996 1.00 90.44 79 ARG A CA 1
ATOM 616 C C . ARG A 1 79 ? 8.084 2.138 -16.420 1.00 90.44 79 ARG A C 1
ATOM 618 O O . ARG A 1 79 ? 8.847 1.432 -17.072 1.00 90.44 79 ARG A O 1
ATOM 625 N N . ARG A 1 80 ? 8.437 3.356 -15.990 1.00 87.50 80 ARG A N 1
ATOM 626 C CA . ARG A 1 80 ? 9.746 3.988 -16.256 1.00 87.50 80 ARG A CA 1
ATOM 627 C C . ARG A 1 80 ? 10.919 3.248 -15.612 1.00 87.50 80 ARG A C 1
ATOM 629 O O . ARG A 1 80 ? 12.055 3.441 -16.028 1.00 87.50 80 ARG A O 1
ATOM 636 N N . HIS A 1 81 ? 10.638 2.408 -14.620 1.00 86.06 81 HIS A N 1
ATOM 637 C CA . HIS A 1 81 ? 11.621 1.616 -13.890 1.00 86.06 81 HIS A CA 1
ATOM 638 C C . HIS A 1 81 ? 11.595 0.130 -14.281 1.00 86.06 81 HIS A C 1
ATOM 640 O O . HIS A 1 81 ? 12.267 -0.669 -13.638 1.00 86.06 81 HIS A O 1
ATOM 646 N N . GLY A 1 82 ? 10.839 -0.246 -15.321 1.00 88.75 82 GLY A N 1
ATOM 647 C CA . GLY A 1 82 ? 10.764 -1.630 -15.800 1.00 88.75 82 GLY A CA 1
ATOM 648 C C . GLY A 1 82 ? 10.044 -2.589 -14.847 1.00 88.75 82 GLY A C 1
ATOM 649 O O . GLY A 1 82 ? 10.241 -3.794 -14.944 1.00 88.75 82 GLY A O 1
ATOM 650 N N . ILE A 1 83 ? 9.226 -2.065 -13.930 1.00 90.81 83 ILE A N 1
ATOM 651 C CA . ILE A 1 83 ? 8.472 -2.871 -12.965 1.00 90.81 83 ILE A CA 1
ATOM 652 C C . ILE A 1 83 ? 7.361 -3.635 -13.685 1.00 90.81 83 ILE A C 1
ATOM 654 O O . ILE A 1 83 ? 6.537 -3.045 -14.385 1.00 90.81 83 ILE A O 1
ATOM 658 N N . SER A 1 84 ? 7.336 -4.947 -13.482 1.00 91.75 84 SER A N 1
ATOM 659 C CA . SER A 1 84 ? 6.394 -5.872 -14.104 1.00 91.75 84 SER A CA 1
ATOM 660 C C . SER A 1 84 ? 5.178 -6.173 -13.220 1.00 91.75 84 SER A C 1
ATOM 662 O O . SER A 1 84 ? 5.161 -5.935 -12.008 1.00 91.75 84 SER A O 1
ATOM 664 N N . ALA A 1 85 ? 4.167 -6.818 -13.805 1.00 94.56 85 ALA A N 1
ATOM 665 C CA . ALA A 1 85 ? 3.057 -7.407 -13.059 1.00 94.56 85 ALA A CA 1
ATOM 666 C C . ALA A 1 85 ? 3.521 -8.396 -11.966 1.00 94.56 85 ALA A C 1
ATOM 668 O O . ALA A 1 85 ? 2.897 -8.494 -10.905 1.00 94.56 85 ALA A O 1
ATOM 669 N N . ALA A 1 86 ? 4.618 -9.132 -12.187 1.00 93.25 86 ALA A N 1
ATOM 670 C CA . ALA A 1 86 ? 5.172 -10.050 -11.190 1.00 93.25 86 ALA A CA 1
ATOM 671 C C . ALA A 1 86 ? 5.757 -9.303 -9.980 1.00 93.25 86 ALA A C 1
ATOM 673 O O . ALA A 1 86 ? 5.517 -9.710 -8.839 1.00 93.25 86 ALA A O 1
ATOM 674 N N . ASP A 1 87 ? 6.419 -8.172 -10.216 1.00 93.06 87 ASP A N 1
ATOM 675 C CA . ASP A 1 87 ? 6.963 -7.314 -9.160 1.00 93.06 87 ASP A CA 1
ATOM 676 C C . ASP A 1 87 ? 5.844 -6.711 -8.306 1.00 93.06 87 ASP A C 1
ATOM 678 O O . ASP A 1 87 ? 5.919 -6.713 -7.074 1.00 93.06 87 ASP A O 1
ATOM 682 N N . PHE A 1 88 ? 4.732 -6.296 -8.926 1.00 94.88 88 PHE A N 1
ATOM 683 C CA . PHE A 1 88 ? 3.563 -5.825 -8.179 1.00 94.88 88 PHE A CA 1
ATOM 684 C C . PHE A 1 88 ? 2.928 -6.905 -7.300 1.00 94.88 88 PHE A C 1
ATOM 686 O O . PHE A 1 88 ? 2.456 -6.592 -6.205 1.00 94.88 88 PHE A O 1
ATOM 693 N N . ARG A 1 89 ? 2.961 -8.184 -7.701 1.00 95.44 89 ARG A N 1
ATOM 694 C CA . ARG A 1 89 ? 2.520 -9.286 -6.822 1.00 95.44 89 ARG A CA 1
ATOM 695 C C . ARG A 1 89 ? 3.408 -9.405 -5.583 1.00 95.44 89 ARG A C 1
ATOM 697 O O . ARG A 1 89 ? 2.894 -9.692 -4.502 1.00 95.44 89 ARG A O 1
ATOM 704 N N . ILE A 1 90 ? 4.717 -9.186 -5.716 1.00 95.38 90 ILE A N 1
ATOM 705 C CA . ILE A 1 90 ? 5.649 -9.179 -4.579 1.00 95.38 90 ILE A CA 1
ATOM 706 C C . ILE A 1 90 ? 5.364 -7.978 -3.671 1.00 95.38 90 ILE A C 1
ATOM 708 O O . ILE A 1 90 ? 5.193 -8.153 -2.462 1.00 95.38 90 ILE A O 1
ATOM 712 N N . ALA A 1 91 ? 5.234 -6.783 -4.253 1.00 94.00 91 ALA A N 1
ATOM 713 C CA . ALA A 1 91 ? 4.907 -5.563 -3.519 1.00 94.00 91 ALA A CA 1
ATOM 714 C C . ALA A 1 91 ? 3.568 -5.683 -2.768 1.00 94.00 91 ALA A C 1
ATOM 716 O O . ALA A 1 91 ? 3.474 -5.282 -1.611 1.00 94.00 91 ALA A O 1
ATOM 717 N N . GLY A 1 92 ? 2.549 -6.301 -3.371 1.00 95.00 92 GLY A N 1
ATOM 718 C CA . GLY A 1 92 ? 1.266 -6.548 -2.712 1.00 95.00 92 GLY A CA 1
ATOM 719 C C . GLY A 1 92 ? 1.378 -7.426 -1.467 1.00 95.00 92 GLY A C 1
ATOM 720 O O . GLY A 1 92 ? 0.788 -7.104 -0.436 1.00 95.00 92 GLY A O 1
ATOM 721 N N . ARG A 1 93 ? 2.189 -8.493 -1.521 1.00 96.44 93 ARG A N 1
ATOM 722 C CA . ARG A 1 93 ? 2.466 -9.329 -0.338 1.00 96.44 93 ARG A CA 1
ATOM 723 C C . ARG A 1 93 ? 3.167 -8.530 0.759 1.00 96.44 93 ARG A C 1
ATOM 725 O O . ARG A 1 93 ? 2.731 -8.569 1.905 1.00 96.44 93 ARG A O 1
ATOM 732 N N . ALA A 1 94 ? 4.190 -7.756 0.398 1.00 96.50 94 ALA A N 1
ATOM 733 C CA . ALA A 1 94 ? 4.907 -6.901 1.342 1.00 96.50 94 ALA A CA 1
ATOM 734 C C . ALA A 1 94 ? 3.996 -5.843 1.992 1.00 96.50 94 ALA A C 1
ATOM 736 O O . ALA A 1 94 ? 4.094 -5.591 3.192 1.00 96.50 94 ALA A O 1
ATOM 737 N N . LEU A 1 95 ? 3.085 -5.240 1.221 1.00 95.31 95 LEU A N 1
ATOM 738 C CA . LEU A 1 95 ? 2.129 -4.252 1.722 1.00 95.31 95 LEU A CA 1
ATOM 739 C C . LEU A 1 95 ? 1.137 -4.875 2.706 1.00 95.31 95 LEU A C 1
ATOM 741 O O . LEU A 1 95 ? 0.878 -4.288 3.756 1.00 95.31 95 LEU A O 1
ATOM 745 N N . ARG A 1 96 ? 0.619 -6.071 2.407 1.00 95.06 96 ARG A N 1
ATOM 746 C CA . ARG A 1 96 ? -0.251 -6.801 3.334 1.00 95.06 96 ARG A CA 1
ATOM 747 C C . ARG A 1 96 ? 0.451 -7.062 4.666 1.00 95.06 96 ARG A C 1
ATOM 749 O O . ARG A 1 96 ? -0.083 -6.679 5.702 1.00 95.06 96 ARG A O 1
ATOM 756 N N . GLU A 1 97 ? 1.656 -7.634 4.631 1.00 95.94 97 GLU A N 1
ATOM 757 C CA . GLU A 1 97 ? 2.445 -7.898 5.843 1.00 95.94 97 GLU A CA 1
ATOM 758 C C . GLU A 1 97 ? 2.698 -6.611 6.651 1.00 95.94 97 GLU A C 1
ATOM 760 O O . GLU A 1 97 ? 2.619 -6.598 7.884 1.00 95.94 97 GLU A O 1
ATOM 765 N N . ALA A 1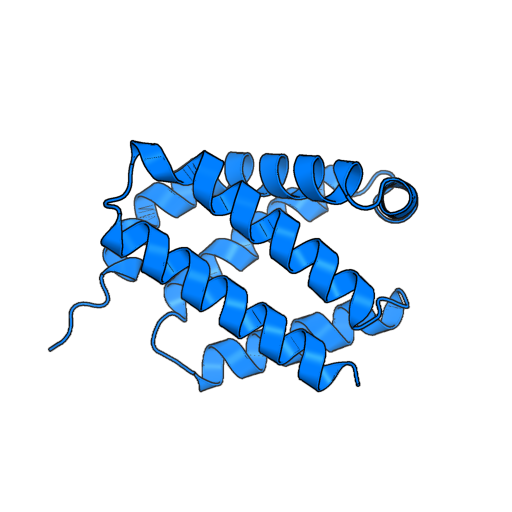 98 ? 2.979 -5.501 5.965 1.00 95.50 98 ALA A N 1
ATOM 766 C CA . ALA A 1 98 ? 3.218 -4.211 6.599 1.00 95.50 98 ALA A CA 1
ATOM 767 C C . ALA A 1 98 ? 1.974 -3.652 7.297 1.00 95.50 98 ALA A C 1
ATOM 769 O O . ALA A 1 98 ? 2.083 -3.158 8.420 1.00 95.50 98 ALA A O 1
ATOM 770 N N . LEU A 1 99 ? 0.804 -3.744 6.661 1.00 93.25 99 LEU A N 1
ATOM 771 C CA . LEU A 1 99 ? -0.465 -3.307 7.245 1.00 93.25 99 LEU A CA 1
ATOM 772 C C . LEU A 1 99 ? -0.839 -4.179 8.447 1.00 93.25 99 LEU A C 1
ATOM 774 O O . LEU A 1 99 ? -1.130 -3.645 9.515 1.00 93.25 99 LEU A O 1
ATOM 778 N N . GLU A 1 100 ? -0.763 -5.503 8.301 1.00 94.38 100 GLU A N 1
ATOM 779 C CA . GLU A 1 100 ? -1.085 -6.463 9.363 1.00 94.38 100 GLU A CA 1
ATOM 780 C C . GLU A 1 100 ? -0.195 -6.263 10.590 1.00 94.38 100 GLU A C 1
ATOM 782 O O . GLU A 1 100 ? -0.698 -6.096 11.697 1.00 94.38 100 GLU A O 1
ATOM 787 N N . SER A 1 101 ? 1.123 -6.178 10.404 1.00 94.56 101 SER A N 1
ATOM 788 C CA . SER A 1 101 ? 2.067 -6.005 11.517 1.00 94.56 101 SER A CA 1
ATOM 789 C C . SER A 1 101 ? 2.075 -4.602 12.135 1.00 94.56 101 SER A C 1
ATOM 791 O O . SER A 1 101 ? 2.567 -4.428 13.253 1.00 94.56 101 SER A O 1
ATOM 793 N N . SER A 1 102 ? 1.583 -3.579 11.429 1.00 94.12 102 SER A N 1
ATOM 794 C CA . SER A 1 102 ? 1.615 -2.191 11.917 1.00 94.12 102 SER A CA 1
ATOM 795 C C . SER A 1 102 ? 0.307 -1.722 12.535 1.00 94.12 102 SER A C 1
ATOM 797 O O . SER A 1 102 ? 0.331 -0.756 13.291 1.00 94.12 102 SER A O 1
ATOM 799 N N . LEU A 1 103 ? -0.815 -2.366 12.211 1.00 92.12 103 LEU A N 1
ATOM 800 C CA . LEU A 1 103 ? -2.144 -1.895 12.598 1.00 92.12 103 LEU A CA 1
ATOM 801 C C . LEU A 1 103 ? -2.917 -2.885 13.480 1.00 92.12 103 LEU A C 1
ATOM 803 O O . LEU A 1 103 ? -3.931 -2.491 14.047 1.00 92.12 103 LEU A O 1
ATOM 807 N N . SER A 1 104 ? -2.459 -4.134 13.630 1.00 90.19 104 SER A N 1
ATOM 808 C CA . SER A 1 104 ? -3.175 -5.186 14.374 1.00 90.19 104 SER A CA 1
ATOM 809 C C . SER A 1 104 ? -3.460 -4.864 15.843 1.00 90.19 104 SER A C 1
ATOM 811 O O . SER A 1 104 ? -4.483 -5.295 16.360 1.00 90.19 104 SER A O 1
ATOM 813 N N . GLU A 1 105 ? -2.597 -4.098 16.512 1.00 90.56 105 GLU A N 1
ATOM 814 C CA . GLU A 1 105 ? -2.792 -3.702 17.916 1.00 90.56 105 GLU A CA 1
ATOM 815 C C . GLU A 1 105 ? -3.800 -2.555 18.081 1.00 90.56 105 GLU A C 1
ATOM 817 O O . GLU A 1 105 ? -4.397 -2.405 19.143 1.00 90.56 105 GLU A O 1
ATOM 822 N N . GLY A 1 106 ? -3.984 -1.731 17.043 1.00 90.19 106 GLY A N 1
ATOM 823 C CA . GLY A 1 106 ? -4.816 -0.525 17.104 1.00 90.19 106 GLY A CA 1
ATOM 824 C C . GLY A 1 106 ? -6.135 -0.620 16.338 1.00 90.19 106 GLY A C 1
ATOM 825 O O . GLY A 1 106 ? -6.983 0.258 16.489 1.00 90.19 106 GLY A O 1
ATOM 826 N N . LEU A 1 107 ? -6.319 -1.655 15.515 1.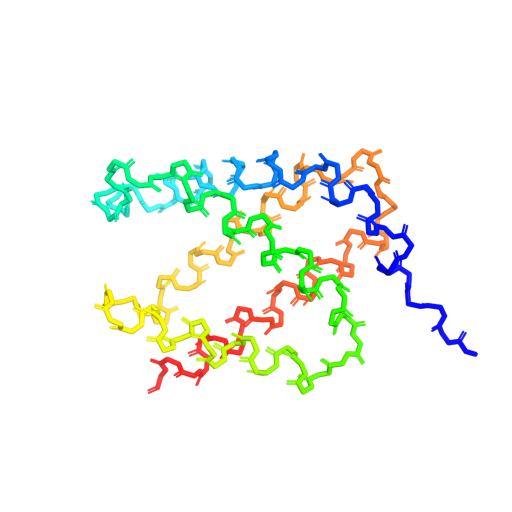00 91.94 107 LEU A N 1
ATOM 827 C CA . LEU A 1 107 ? -7.524 -1.876 14.721 1.00 91.94 107 LEU A CA 1
ATOM 828 C C . LEU A 1 107 ? -8.258 -3.140 15.139 1.00 91.94 107 LEU A C 1
ATOM 830 O O . LEU A 1 107 ? -7.664 -4.173 15.434 1.00 91.94 107 LEU A O 1
ATOM 834 N N . THR A 1 108 ? -9.585 -3.089 15.045 1.00 93.06 108 THR A N 1
ATOM 835 C CA . THR A 1 108 ? -10.393 -4.308 15.091 1.00 93.06 108 THR A CA 1
ATOM 836 C C . THR A 1 108 ? -10.068 -5.212 13.900 1.00 93.06 108 THR A C 1
ATOM 838 O O . THR A 1 108 ? -9.695 -4.741 12.820 1.00 93.06 108 THR A O 1
ATOM 841 N N . VAL A 1 109 ? -10.316 -6.516 14.049 1.00 91.69 109 VAL A N 1
ATOM 842 C CA . VAL A 1 109 ? -10.159 -7.503 12.963 1.00 91.69 109 VAL A CA 1
ATOM 843 C C . VAL A 1 109 ? -10.913 -7.073 11.697 1.00 91.69 109 VAL A C 1
ATOM 845 O O . VAL A 1 109 ? -10.397 -7.201 10.589 1.00 91.69 109 VAL A O 1
ATOM 848 N N . ARG A 1 110 ? -12.113 -6.497 11.852 1.00 91.31 110 ARG A N 1
ATOM 849 C CA . ARG A 1 110 ? -12.935 -6.005 10.737 1.00 91.31 110 ARG A CA 1
ATOM 850 C C . ARG A 1 110 ? -12.287 -4.826 10.007 1.00 91.31 110 ARG A C 1
ATOM 852 O O . ARG A 1 110 ? -12.247 -4.831 8.779 1.00 91.31 110 ARG A O 1
ATOM 859 N N . GLN A 1 111 ? -11.777 -3.838 10.741 1.00 91.31 111 GLN A N 1
ATOM 860 C CA . GLN A 1 111 ? -11.099 -2.678 10.152 1.00 91.31 111 GLN A CA 1
ATOM 861 C C . GLN A 1 111 ? -9.808 -3.093 9.443 1.00 91.31 111 GLN A C 1
ATOM 863 O O . GLN A 1 111 ? -9.561 -2.658 8.319 1.00 91.31 111 GLN A O 1
ATOM 868 N N . LEU A 1 112 ? -9.020 -3.983 10.057 1.00 91.88 112 LEU A N 1
ATOM 869 C CA . LEU A 1 112 ? -7.802 -4.507 9.445 1.00 91.88 112 LEU A CA 1
ATOM 870 C C . LEU A 1 112 ? -8.104 -5.279 8.152 1.00 91.88 112 LEU A C 1
ATOM 872 O O . LEU A 1 112 ? -7.463 -5.040 7.132 1.00 91.88 112 LEU A O 1
ATOM 876 N N . ALA A 1 113 ? -9.122 -6.145 8.160 1.00 91.19 113 ALA A N 1
ATOM 877 C CA . ALA A 1 113 ? -9.553 -6.881 6.970 1.00 91.19 113 ALA A CA 1
ATOM 878 C C . ALA A 1 113 ? -10.032 -5.953 5.840 1.00 91.19 113 ALA A C 1
ATOM 880 O O . ALA A 1 113 ? -9.839 -6.235 4.656 1.00 91.19 113 ALA A O 1
ATOM 881 N N . ARG A 1 114 ? -10.661 -4.823 6.182 1.00 89.88 114 ARG A N 1
ATOM 882 C CA . ARG A 1 114 ? -11.081 -3.837 5.183 1.00 89.88 114 ARG A CA 1
ATOM 883 C C . ARG A 1 114 ? -9.884 -3.093 4.591 1.00 89.88 114 ARG A C 1
ATOM 885 O O . ARG A 1 114 ? -9.849 -2.881 3.381 1.00 89.88 114 ARG A O 1
ATOM 892 N N . TRP A 1 115 ? -8.892 -2.764 5.416 1.00 89.81 115 TRP A N 1
ATOM 893 C CA . TRP A 1 115 ? -7.625 -2.178 4.982 1.00 89.81 115 TRP A CA 1
ATOM 894 C C . TRP A 1 115 ? -6.869 -3.071 4.003 1.00 89.81 115 TRP A C 1
ATOM 896 O O . TRP A 1 115 ? -6.492 -2.617 2.920 1.00 89.81 115 TRP A O 1
ATOM 906 N N . THR A 1 116 ? -6.694 -4.347 4.351 1.00 90.56 116 THR A N 1
ATOM 907 C CA . THR A 1 116 ? -6.010 -5.310 3.479 1.00 90.56 116 THR A CA 1
ATOM 908 C C . THR A 1 116 ? -6.760 -5.483 2.161 1.00 90.56 116 THR A C 1
ATOM 910 O O . THR A 1 116 ? -6.139 -5.411 1.106 1.00 90.56 116 THR A O 1
ATOM 913 N N . ARG A 1 117 ? -8.098 -5.554 2.183 1.00 90.94 117 ARG A N 1
ATOM 914 C CA . ARG A 1 117 ? -8.915 -5.638 0.960 1.00 90.94 117 ARG A CA 1
ATOM 915 C C . ARG A 1 117 ? -8.775 -4.424 0.036 1.00 90.94 117 ARG A C 1
ATOM 917 O O . ARG A 1 117 ? -8.744 -4.591 -1.184 1.00 90.94 117 ARG A O 1
ATOM 924 N N . VAL A 1 118 ? -8.725 -3.206 0.580 1.00 90.06 118 VAL A N 1
ATOM 925 C CA . VAL A 1 118 ? -8.524 -1.991 -0.234 1.00 90.06 118 VAL A CA 1
ATOM 926 C C . VAL A 1 118 ? -7.131 -2.003 -0.870 1.00 90.06 118 VAL A C 1
ATOM 928 O O . VAL A 1 118 ? -7.008 -1.731 -2.064 1.00 90.06 118 VAL A O 1
ATOM 931 N N . ALA A 1 119 ? -6.102 -2.378 -0.106 1.00 90.56 119 ALA A N 1
ATOM 932 C CA . ALA A 1 119 ? -4.742 -2.525 -0.618 1.00 90.56 119 ALA A CA 1
ATOM 933 C C . ALA A 1 119 ? -4.647 -3.597 -1.719 1.00 90.56 119 ALA A C 1
ATOM 935 O O . ALA A 1 119 ? -4.078 -3.335 -2.777 1.00 90.56 119 ALA A O 1
ATOM 936 N N . ASP A 1 120 ? -5.264 -4.765 -1.518 1.00 92.12 120 ASP A N 1
ATOM 937 C CA . ASP A 1 120 ? -5.320 -5.827 -2.528 1.00 92.12 120 ASP A CA 1
ATOM 938 C C . ASP A 1 120 ? -5.999 -5.348 -3.809 1.00 92.12 120 ASP A C 1
ATOM 940 O O . ASP A 1 120 ? -5.507 -5.608 -4.902 1.00 92.12 120 ASP A O 1
ATOM 944 N N . THR A 1 121 ? -7.116 -4.627 -3.674 1.00 92.88 121 THR A N 1
ATOM 945 C CA . THR A 1 121 ? -7.863 -4.089 -4.818 1.00 92.88 121 THR A CA 1
ATOM 946 C C . THR A 1 121 ? -6.976 -3.156 -5.635 1.00 92.88 121 THR A C 1
ATOM 948 O O . THR A 1 121 ? -6.901 -3.298 -6.853 1.00 92.88 121 THR A O 1
ATOM 951 N N . LEU A 1 122 ? -6.254 -2.241 -4.979 1.00 92.94 122 LEU A N 1
ATOM 952 C CA . LEU A 1 122 ? -5.315 -1.349 -5.658 1.00 92.94 122 LEU A CA 1
ATOM 953 C C . LEU A 1 122 ? -4.233 -2.137 -6.410 1.00 92.94 122 LEU A C 1
ATOM 955 O O . LEU A 1 122 ? -4.005 -1.885 -7.592 1.00 92.94 122 LEU A O 1
ATOM 959 N N . ILE A 1 123 ? -3.593 -3.105 -5.750 1.00 94.94 123 ILE A N 1
ATOM 960 C CA . ILE A 1 123 ? -2.523 -3.907 -6.357 1.00 94.94 123 ILE A CA 1
ATOM 961 C C . ILE A 1 123 ? -3.047 -4.732 -7.536 1.00 94.94 123 ILE A C 1
ATOM 963 O O . ILE A 1 123 ? -2.395 -4.789 -8.574 1.00 94.94 123 ILE A O 1
ATOM 967 N N . GLN A 1 124 ? -4.235 -5.326 -7.421 1.00 95.06 124 GLN A N 1
ATOM 968 C CA . G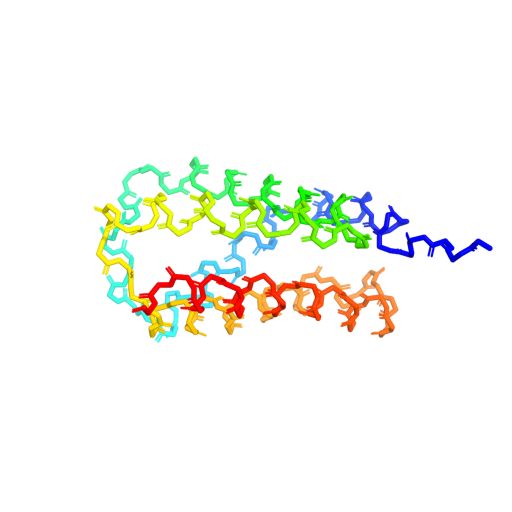LN A 1 124 ? -4.870 -6.051 -8.523 1.00 95.06 124 GLN A CA 1
ATOM 969 C C . GLN A 1 124 ? -5.138 -5.142 -9.723 1.00 95.06 124 GLN A C 1
ATOM 971 O O . GLN A 1 124 ? -4.897 -5.550 -10.858 1.00 95.06 124 GLN A O 1
ATOM 976 N N . ARG A 1 125 ? -5.586 -3.901 -9.491 1.00 95.75 125 ARG A N 1
ATOM 977 C CA . ARG A 1 125 ? -5.741 -2.915 -10.569 1.00 95.75 125 ARG A CA 1
ATOM 978 C C . ARG A 1 125 ? -4.403 -2.549 -11.202 1.00 95.75 125 ARG A C 1
ATOM 980 O O . ARG A 1 125 ? -4.328 -2.483 -12.421 1.00 95.75 125 ARG A O 1
ATOM 987 N N . MET A 1 126 ? -3.347 -2.370 -10.410 1.00 95.88 126 MET A N 1
ATOM 988 C CA . MET A 1 126 ? -2.004 -2.091 -10.933 1.00 95.88 126 MET A CA 1
ATOM 989 C C . MET A 1 126 ? -1.461 -3.250 -11.779 1.00 95.88 126 MET A C 1
ATOM 991 O O . MET A 1 126 ? -0.938 -3.008 -12.861 1.00 95.88 126 MET A O 1
ATOM 995 N N . ILE A 1 127 ? -1.646 -4.497 -11.333 1.00 96.62 127 ILE A N 1
ATOM 996 C CA . ILE A 1 127 ? -1.293 -5.705 -12.097 1.00 96.62 127 ILE A CA 1
ATOM 997 C C . ILE A 1 127 ? -2.029 -5.715 -13.4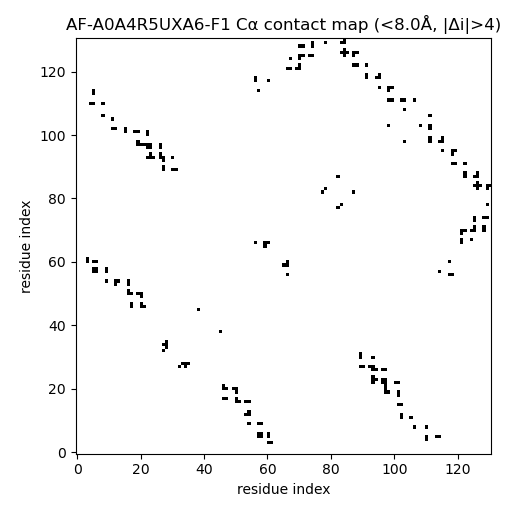39 1.00 96.62 127 ILE A C 1
ATOM 999 O O . ILE A 1 127 ? -1.383 -5.785 -14.473 1.00 96.62 127 ILE A O 1
ATOM 1003 N N . ALA A 1 128 ? -3.355 -5.558 -13.427 1.00 96.19 128 ALA A N 1
ATOM 1004 C CA . ALA A 1 128 ? -4.171 -5.595 -14.642 1.00 96.19 128 ALA A CA 1
ATOM 1005 C C . ALA A 1 128 ? -3.878 -4.455 -15.635 1.00 96.19 128 ALA A C 1
ATOM 1007 O O . ALA A 1 128 ? -4.21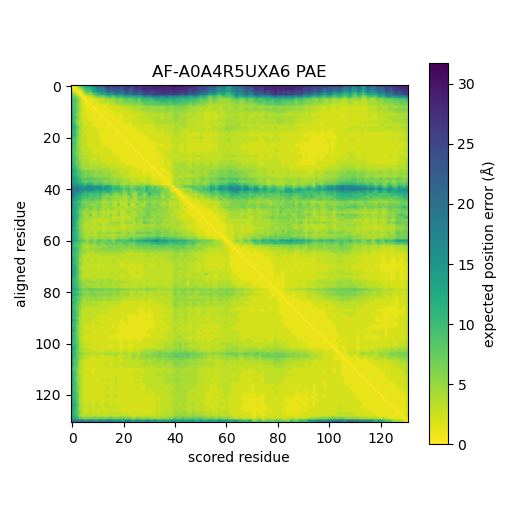2 -4.567 -16.806 1.00 96.19 128 ALA A O 1
ATOM 1008 N N . LEU A 1 129 ? -3.310 -3.339 -15.168 1.00 95.88 129 LEU A N 1
ATOM 1009 C CA . LEU A 1 129 ? -2.894 -2.206 -16.001 1.00 95.88 129 LEU A CA 1
ATOM 1010 C C . LEU A 1 129 ? -1.445 -2.332 -16.509 1.00 95.88 129 LEU A C 1
ATOM 1012 O O . LEU A 1 129 ? -1.005 -1.473 -17.270 1.00 95.88 129 LEU A O 1
ATOM 1016 N N . SER A 1 130 ? -0.704 -3.341 -16.041 1.00 90.81 130 SER A N 1
ATOM 1017 C CA . SER A 1 130 ? 0.698 -3.597 -16.407 1.00 90.81 130 SER A CA 1
ATOM 1018 C C . SER A 1 130 ? 0.870 -4.783 -17.361 1.00 90.81 130 SER A C 1
ATOM 1020 O O . SER A 1 130 ? 2.001 -5.051 -17.768 1.00 90.81 130 SER A O 1
ATOM 1022 N N . ASP A 1 131 ? -0.226 -5.478 -17.671 1.00 72.44 131 ASP A N 1
ATOM 1023 C CA . ASP A 1 131 ? -0.337 -6.515 -18.703 1.00 72.44 131 ASP A CA 1
ATOM 1024 C C . ASP A 1 131 ? -0.792 -5.879 -20.033 1.00 72.44 131 ASP A C 1
ATOM 1026 O O . ASP A 1 131 ? -0.275 -6.297 -21.094 1.00 72.44 131 ASP A O 1
#